Protein AF-A0AA51FXX8-F1 (afdb_monomer)

Organism: NCBI:txid2839336

Solvent-accessible surface area (backbone atoms only — not comparable to full-atom values): 8415 Å² total; per-residue (Å²): 128,82,70,61,72,74,38,48,68,55,53,51,50,52,46,53,51,50,44,60,48,41,73,71,35,44,60,84,80,40,68,56,53,65,62,50,52,58,57,53,32,76,76,38,66,72,55,24,30,53,46,29,50,45,54,33,53,44,47,43,46,47,68,66,52,32,75,87,77,45,56,71,68,58,34,49,51,48,45,54,52,50,62,69,50,39,62,62,55,50,52,51,44,52,53,46,68,77,71,56,86,51,62,73,38,48,52,32,36,50,55,24,51,53,52,49,51,53,44,46,39,55,72,69,30,41,78,37,81,92,40,22,66,64,36,48,50,54,52,48,55,64,69,63,63,76,82,77,88,125

pLDDT: mean 88.41, std 12.08, range [43.0, 97.62]

Foldseek 3Di:
DVPPVVCPVVLLVVLVVVLVVCLPCPPPNPVCPLVVLLVQLVPDLVSVLSSLVSLLVNLCCLQPVCPPPHDPVSSVVSLVSCVVSVVSLVVSLVVCCVPDPPPSSVVSSVSSCVSSLLSCLVPPQCVPVVRNVVSVVVVVVVVPDDDPDD

Structure (mmCIF, N/CA/C/O backbone):
data_AF-A0AA51FXX8-F1
#
_entry.id   AF-A0AA51FXX8-F1
#
loop_
_atom_site.group_PDB
_atom_site.id
_atom_site.type_symbol
_atom_site.label_atom_id
_atom_site.label_alt_id
_atom_site.label_comp_id
_atom_site.label_asym_id
_atom_site.label_entity_id
_atom_site.label_seq_id
_atom_site.pdbx_PDB_ins_code
_atom_site.Cartn_x
_atom_site.Cartn_y
_atom_site.Cartn_z
_atom_site.occupancy
_atom_site.B_iso_or_equiv
_atom_site.auth_seq_id
_atom_site.auth_comp_id
_atom_site.auth_asym_id
_atom_site.auth_atom_id
_atom_site.pdbx_PDB_model_num
ATOM 1 N N . PRO A 1 1 ? 8.153 -13.945 -25.954 1.00 43.72 1 PRO A N 1
ATOM 2 C CA . PRO A 1 1 ? 7.493 -14.807 -24.942 1.00 43.72 1 PRO A CA 1
ATOM 3 C C . PRO A 1 1 ? 6.019 -14.403 -24.749 1.00 43.72 1 PRO A C 1
ATOM 5 O O . PRO A 1 1 ? 5.700 -13.486 -24.002 1.00 43.72 1 PRO A O 1
ATOM 8 N N . VAL A 1 2 ? 5.129 -15.076 -25.483 1.00 45.50 2 VAL A N 1
ATOM 9 C CA . VAL A 1 2 ? 3.676 -14.806 -25.597 1.00 45.50 2 VAL A CA 1
ATOM 10 C C . VAL A 1 2 ? 2.890 -15.229 -24.330 1.00 45.50 2 VAL A C 1
ATOM 12 O O . VAL A 1 2 ? 1.679 -15.054 -24.226 1.00 45.50 2 VAL A O 1
ATOM 15 N N . THR A 1 3 ? 3.585 -15.755 -23.321 1.00 53.06 3 THR A N 1
ATOM 16 C CA . THR A 1 3 ? 3.035 -16.376 -22.105 1.00 53.06 3 THR A CA 1
ATOM 17 C C . THR A 1 3 ? 2.809 -15.425 -20.923 1.00 53.06 3 THR A C 1
ATOM 19 O O . THR A 1 3 ? 2.084 -15.788 -20.000 1.00 53.06 3 THR A O 1
ATOM 22 N N . MET A 1 4 ? 3.388 -14.216 -20.911 1.00 47.19 4 MET A N 1
ATOM 23 C CA . MET A 1 4 ? 3.214 -13.281 -19.780 1.00 47.19 4 MET A CA 1
ATOM 24 C C . MET A 1 4 ? 2.028 -12.324 -19.959 1.00 47.19 4 MET A C 1
ATOM 26 O O . MET A 1 4 ? 1.344 -12.025 -18.984 1.00 47.19 4 MET A O 1
ATOM 30 N N . GLU A 1 5 ? 1.717 -11.883 -21.182 1.00 49.66 5 GLU A N 1
ATOM 31 C CA . GLU A 1 5 ? 0.554 -11.009 -21.426 1.00 49.66 5 GLU A CA 1
ATOM 32 C C . GLU A 1 5 ? -0.779 -11.759 -21.383 1.00 49.66 5 GLU A C 1
ATOM 34 O O . GLU A 1 5 ? -1.755 -11.255 -20.828 1.00 49.66 5 GLU A O 1
ATOM 39 N N . SER A 1 6 ? -0.794 -12.998 -21.878 1.00 54.62 6 SER A N 1
ATOM 40 C CA . SER A 1 6 ? -1.956 -13.896 -21.872 1.00 54.62 6 SER A CA 1
ATOM 41 C C . SER A 1 6 ? -2.439 -14.254 -20.459 1.00 54.62 6 SER A C 1
ATOM 43 O O . SER A 1 6 ? -3.619 -14.538 -20.266 1.00 54.62 6 SER A O 1
ATOM 45 N N . ASN A 1 7 ? -1.570 -14.147 -19.449 1.00 70.81 7 ASN A N 1
ATOM 46 C CA . ASN A 1 7 ? -1.887 -14.487 -18.062 1.00 70.81 7 ASN A CA 1
ATOM 47 C C . ASN A 1 7 ? -2.125 -13.274 -17.145 1.00 70.81 7 ASN A C 1
ATOM 49 O O . ASN A 1 7 ? -2.459 -13.472 -15.977 1.00 70.81 7 ASN A O 1
ATOM 53 N N . LYS A 1 8 ? -2.032 -12.023 -17.635 1.00 80.81 8 LYS A N 1
ATOM 54 C CA . LYS A 1 8 ? -2.265 -10.811 -16.812 1.00 80.81 8 LYS A CA 1
ATOM 55 C C . LYS A 1 8 ? -3.661 -10.804 -16.174 1.00 80.81 8 LYS A C 1
ATOM 57 O O . LYS A 1 8 ? -3.807 -10.492 -14.994 1.00 80.81 8 LYS A O 1
ATOM 62 N N . VAL A 1 9 ? -4.692 -11.188 -16.933 1.00 88.69 9 VAL A N 1
ATOM 63 C CA . VAL A 1 9 ? -6.080 -11.268 -16.435 1.00 88.69 9 VAL A CA 1
ATOM 64 C C . VAL A 1 9 ? -6.223 -12.356 -15.371 1.00 88.69 9 VAL A C 1
ATOM 66 O O . VAL A 1 9 ? -6.881 -12.144 -14.352 1.00 88.69 9 VAL A O 1
ATOM 69 N N . TYR A 1 10 ? -5.594 -13.511 -15.590 1.00 91.31 10 TYR A N 1
ATOM 70 C CA . TYR A 1 10 ? -5.627 -14.628 -14.652 1.00 91.31 10 TYR A CA 1
ATOM 71 C C . TYR A 1 10 ? -4.905 -14.289 -13.343 1.00 91.31 10 TYR A C 1
ATOM 73 O O . TYR A 1 10 ? -5.486 -14.431 -12.270 1.00 91.31 10 TYR A O 1
ATOM 81 N N . LEU A 1 11 ? -3.693 -13.733 -13.428 1.00 92.69 11 LEU A N 1
ATOM 82 C CA . LEU A 1 11 ? -2.928 -13.273 -12.269 1.00 92.69 11 LEU A CA 1
ATOM 83 C C . LEU A 1 11 ? -3.693 -12.205 -11.479 1.00 92.69 11 LEU A C 1
ATOM 85 O O . LEU A 1 11 ? -3.786 -12.285 -10.258 1.00 92.69 11 LEU A O 1
ATOM 89 N N . LYS A 1 12 ? -4.338 -11.255 -12.170 1.00 92.38 12 LYS A N 1
ATOM 90 C CA . LYS A 1 12 ? -5.209 -10.269 -11.519 1.00 92.38 12 LYS A CA 1
ATOM 91 C C . LYS A 1 12 ? -6.348 -10.939 -10.745 1.00 92.38 12 LYS A C 1
ATOM 93 O O . LYS A 1 12 ? -6.631 -10.525 -9.625 1.00 92.38 12 LYS A O 1
ATOM 98 N N . LYS A 1 13 ? -6.987 -11.979 -11.298 1.00 94.69 13 LYS A N 1
ATOM 99 C CA . LYS A 1 13 ? -8.021 -12.743 -10.577 1.00 94.69 13 LYS A CA 1
ATOM 100 C C . LYS A 1 13 ? -7.457 -13.460 -9.350 1.00 94.69 13 LYS A C 1
ATOM 102 O O . LYS A 1 13 ? -8.100 -13.416 -8.307 1.00 94.69 13 LYS A O 1
ATOM 107 N N . LEU A 1 14 ? -6.271 -14.063 -9.442 1.00 96.88 14 LEU A N 1
ATOM 108 C CA . LEU A 1 14 ? -5.610 -14.683 -8.288 1.00 96.88 14 LEU A CA 1
ATOM 109 C C . LEU A 1 14 ? -5.325 -13.662 -7.182 1.00 96.88 14 LEU A C 1
ATOM 111 O O . LEU A 1 14 ? -5.647 -13.918 -6.025 1.00 96.88 14 LEU A O 1
ATOM 115 N N . ASN A 1 15 ? -4.818 -12.481 -7.540 1.00 96.75 15 ASN A N 1
ATOM 116 C CA . ASN A 1 15 ? -4.592 -11.405 -6.578 1.00 96.75 15 ASN A CA 1
ATOM 117 C C . ASN A 1 15 ? -5.905 -10.980 -5.901 1.00 96.75 15 ASN A C 1
ATOM 119 O O . ASN A 1 15 ? -5.939 -10.828 -4.686 1.00 96.75 15 ASN A O 1
ATOM 123 N N . LEU A 1 16 ? -7.009 -10.856 -6.648 1.00 94.81 16 LEU A N 1
ATOM 124 C CA . LEU A 1 16 ? -8.323 -10.545 -6.067 1.00 94.81 16 LEU A CA 1
ATOM 125 C C . LEU A 1 16 ? -8.819 -11.639 -5.110 1.00 94.81 16 LEU A C 1
ATOM 127 O O . LEU A 1 16 ? -9.384 -11.318 -4.066 1.00 94.81 16 LEU A O 1
ATOM 131 N N . ILE A 1 17 ? -8.597 -12.918 -5.431 1.00 96.62 17 ILE A N 1
ATOM 132 C CA . ILE A 1 17 ? -8.923 -14.033 -4.529 1.00 96.62 17 ILE A CA 1
ATOM 133 C C . ILE A 1 17 ? -8.095 -13.930 -3.244 1.00 96.62 17 ILE A C 1
ATOM 135 O O . ILE A 1 17 ? -8.659 -14.039 -2.156 1.00 96.62 17 ILE A O 1
ATOM 139 N N . LEU A 1 18 ? -6.793 -13.650 -3.354 1.00 97.38 18 LEU A N 1
ATOM 140 C CA . LEU A 1 18 ? -5.929 -13.419 -2.196 1.00 97.38 18 LEU A CA 1
ATOM 141 C C . LEU A 1 18 ? -6.455 -12.269 -1.325 1.00 97.38 18 LEU A C 1
ATOM 143 O O . LEU A 1 18 ? -6.536 -12.428 -0.111 1.00 97.38 18 LEU A O 1
ATOM 147 N N . ILE A 1 19 ? -6.904 -11.155 -1.914 1.00 95.69 19 ILE A N 1
ATOM 148 C CA . ILE A 1 19 ? -7.526 -10.060 -1.148 1.00 95.69 19 ILE A CA 1
ATOM 149 C C . ILE A 1 19 ? -8.767 -10.536 -0.381 1.00 95.69 19 ILE A C 1
ATOM 151 O O . ILE A 1 19 ? -8.954 -10.164 0.778 1.00 95.69 19 ILE A O 1
ATOM 155 N N . GLN A 1 20 ? -9.602 -11.396 -0.976 1.00 93.75 20 GLN A N 1
ATOM 156 C CA . GLN A 1 20 ? -10.769 -11.940 -0.273 1.00 93.75 20 GLN A CA 1
ATOM 157 C C . GLN A 1 20 ? -10.388 -12.862 0.894 1.00 93.75 20 GLN A C 1
ATOM 159 O O . GLN A 1 20 ? -11.106 -12.885 1.897 1.00 93.75 20 GLN A O 1
ATOM 164 N N . VAL A 1 21 ? -9.263 -13.578 0.797 1.00 95.62 21 VAL A N 1
ATOM 165 C CA . VAL A 1 21 ? -8.692 -14.340 1.920 1.00 95.62 21 VAL A CA 1
ATOM 166 C C . VAL A 1 21 ? -8.182 -13.386 3.000 1.00 95.62 21 VAL A C 1
ATOM 168 O O . VAL A 1 21 ? -8.583 -13.506 4.155 1.00 95.62 21 VAL A O 1
ATOM 171 N N . LEU A 1 22 ? -7.387 -12.379 2.631 1.00 95.00 22 LEU A N 1
ATOM 172 C CA . LEU A 1 22 ? -6.832 -11.398 3.570 1.00 95.00 22 LEU A CA 1
ATOM 173 C C . LEU A 1 22 ? -7.921 -10.640 4.328 1.00 95.00 22 LEU A C 1
ATOM 175 O O . LEU A 1 22 ? -7.796 -10.422 5.524 1.00 95.00 22 LEU A O 1
ATOM 179 N N . LYS A 1 23 ? -9.051 -10.325 3.691 1.00 89.62 23 LYS A N 1
ATOM 180 C CA . LYS A 1 23 ? -10.198 -9.696 4.366 1.00 89.62 23 LYS A CA 1
ATOM 181 C C . LYS A 1 23 ? -10.757 -10.529 5.527 1.00 89.62 23 LYS A C 1
ATOM 183 O O . LYS A 1 23 ? -11.447 -10.000 6.407 1.00 89.62 23 LYS A O 1
ATOM 188 N N . ARG A 1 24 ? -10.548 -11.845 5.509 1.00 90.00 24 ARG A N 1
ATOM 189 C CA . ARG A 1 24 ? -11.021 -12.775 6.540 1.00 90.00 24 ARG A CA 1
ATOM 190 C C . ARG A 1 24 ? -9.934 -13.074 7.560 1.00 90.00 24 ARG A C 1
ATOM 192 O O . ARG A 1 24 ? -10.216 -12.950 8.746 1.00 90.00 24 ARG A O 1
ATOM 199 N N . GLU A 1 25 ? -8.743 -13.410 7.077 1.00 93.62 25 GLU A N 1
ATOM 200 C CA . GLU A 1 25 ? -7.645 -13.938 7.887 1.00 93.62 25 GLU A CA 1
ATOM 201 C C . GLU A 1 25 ? -6.742 -12.841 8.460 1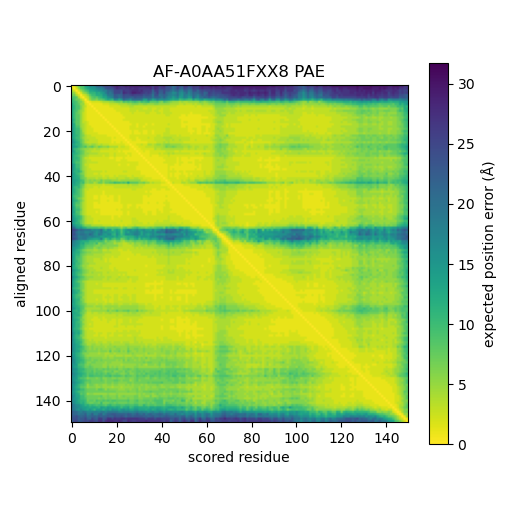.00 93.62 25 GLU A C 1
ATOM 203 O O . GLU A 1 25 ? -6.288 -12.944 9.595 1.00 93.62 25 GLU A O 1
ATOM 208 N N . TRP A 1 26 ? -6.487 -11.767 7.713 1.00 94.12 26 TRP A N 1
ATOM 209 C CA . TRP A 1 26 ? -5.626 -10.683 8.175 1.00 94.12 26 TRP A CA 1
ATOM 210 C C . TRP A 1 26 ? -6.443 -9.650 8.974 1.00 94.12 26 TRP A C 1
ATOM 212 O O . TRP A 1 26 ? -7.556 -9.299 8.566 1.00 94.12 26 TRP A O 1
ATOM 222 N N . PRO A 1 27 ? -5.929 -9.138 10.108 1.00 91.50 27 PRO A N 1
ATOM 223 C CA . PRO A 1 27 ? -4.598 -9.393 10.669 1.00 91.50 27 PRO A CA 1
ATOM 224 C C . PRO A 1 27 ? -4.503 -10.562 11.655 1.00 91.50 27 PRO A C 1
ATOM 226 O O . PRO A 1 27 ? -3.397 -10.984 11.948 1.00 91.50 27 PRO A O 1
ATOM 229 N N . HIS A 1 28 ? -5.612 -11.105 12.161 1.00 89.75 28 HIS A N 1
ATOM 230 C CA . HIS A 1 28 ? -5.572 -12.005 13.323 1.00 89.75 28 HIS A CA 1
ATOM 231 C C . HIS A 1 28 ? -4.943 -13.385 13.049 1.00 89.75 28 HIS A C 1
ATOM 233 O O . HIS A 1 28 ? -4.154 -13.868 13.851 1.00 89.75 28 HIS A O 1
ATOM 239 N N . ASN A 1 29 ? -5.296 -14.037 11.943 1.00 94.19 29 ASN A N 1
ATOM 240 C CA . ASN A 1 29 ? -4.825 -15.388 11.618 1.00 94.19 29 ASN A CA 1
ATOM 241 C C . ASN A 1 29 ? -3.587 -15.379 10.711 1.00 94.19 29 ASN A C 1
ATOM 243 O O . ASN A 1 29 ? -2.989 -16.425 10.469 1.00 94.19 29 ASN A O 1
ATOM 247 N N . TRP A 1 30 ? -3.211 -14.211 10.185 1.00 95.75 30 TRP A N 1
ATOM 248 C CA . TRP A 1 30 ? -2.061 -14.050 9.297 1.00 95.75 30 TRP A CA 1
ATOM 249 C C . TRP A 1 30 ? -1.281 -12.774 9.626 1.00 95.75 30 TRP A C 1
ATOM 251 O O . TRP A 1 30 ? -1.082 -11.909 8.778 1.00 95.75 30 TRP A O 1
ATOM 261 N N . GLU A 1 31 ? -0.840 -12.652 10.874 1.00 95.44 31 GLU A N 1
ATOM 262 C CA . GLU A 1 31 ? -0.196 -11.447 11.418 1.00 95.44 31 GLU A CA 1
ATOM 263 C C . GLU A 1 31 ? 1.029 -10.991 10.604 1.00 95.44 31 GLU A C 1
ATOM 265 O O . GLU A 1 31 ? 1.227 -9.799 10.381 1.00 95.44 31 GLU A O 1
ATOM 270 N N . THR A 1 32 ? 1.813 -11.937 10.081 1.00 96.12 32 THR A N 1
ATOM 271 C CA . THR A 1 32 ? 3.071 -11.672 9.363 1.00 96.12 32 THR A CA 1
ATOM 272 C C . THR A 1 32 ? 2.894 -11.300 7.893 1.00 96.12 32 THR A C 1
ATOM 274 O O . THR A 1 32 ? 3.884 -11.051 7.212 1.00 96.12 32 THR A O 1
ATOM 277 N N . PHE A 1 33 ? 1.666 -11.229 7.365 1.00 97.50 33 PHE A N 1
ATOM 278 C CA . PHE A 1 33 ? 1.450 -11.038 5.925 1.00 97.50 33 PHE A CA 1
ATOM 279 C C . PHE A 1 33 ? 2.228 -9.841 5.347 1.00 97.50 33 PHE A C 1
ATOM 281 O O . PHE A 1 33 ? 2.871 -9.976 4.305 1.00 97.50 33 PHE A O 1
ATOM 288 N N . ILE A 1 34 ? 2.202 -8.681 6.021 1.00 97.12 34 ILE A N 1
ATOM 289 C CA . ILE A 1 34 ? 2.898 -7.483 5.529 1.00 97.12 34 ILE A CA 1
ATOM 290 C C . ILE A 1 34 ? 4.420 -7.650 5.591 1.00 97.12 34 ILE A C 1
ATOM 292 O O . ILE A 1 34 ? 5.105 -7.317 4.624 1.00 97.12 34 ILE A O 1
ATOM 296 N N . SER A 1 35 ? 4.968 -8.196 6.677 1.00 96.81 35 SER A N 1
ATOM 297 C CA . SER A 1 35 ? 6.410 -8.447 6.760 1.00 96.81 35 SER A CA 1
ATOM 298 C C . SER A 1 35 ? 6.866 -9.465 5.712 1.00 96.81 35 SER A C 1
ATOM 300 O O . SER A 1 35 ? 7.895 -9.264 5.067 1.00 96.81 35 SER A O 1
ATOM 302 N N . ASP A 1 36 ? 6.071 -10.511 5.482 1.00 97.44 36 ASP A N 1
ATOM 303 C CA . ASP A 1 36 ? 6.378 -11.587 4.540 1.00 97.44 36 ASP A CA 1
ATOM 304 C C . ASP A 1 36 ? 6.357 -11.075 3.099 1.00 97.44 36 ASP A C 1
ATOM 306 O O . ASP A 1 36 ? 7.300 -11.312 2.340 1.00 97.44 36 ASP A O 1
ATOM 310 N N . ILE A 1 37 ? 5.321 -10.318 2.713 1.00 97.31 37 ILE A N 1
ATOM 311 C CA . ILE A 1 37 ? 5.220 -9.768 1.356 1.00 97.31 37 ILE A CA 1
ATOM 312 C C . ILE A 1 37 ? 6.301 -8.710 1.098 1.00 97.31 37 ILE A C 1
ATOM 314 O O . ILE A 1 37 ? 6.871 -8.669 0.004 1.00 97.31 37 ILE A O 1
ATOM 318 N N . VAL A 1 38 ? 6.652 -7.890 2.096 1.00 97.06 38 VAL A N 1
ATOM 319 C CA . VAL A 1 38 ? 7.753 -6.919 1.992 1.00 97.06 38 VAL A CA 1
ATOM 320 C C . VAL A 1 38 ? 9.099 -7.631 1.859 1.00 97.06 38 VAL A C 1
ATOM 322 O O . VAL A 1 38 ? 9.902 -7.262 1.001 1.00 97.06 38 VAL A O 1
ATOM 325 N N . GLY A 1 39 ? 9.340 -8.677 2.652 1.00 96.31 39 GLY A N 1
ATOM 326 C CA . GLY A 1 39 ? 10.544 -9.503 2.562 1.00 96.31 39 GLY A CA 1
ATOM 327 C C . GLY A 1 39 ? 10.670 -10.191 1.202 1.00 96.31 39 GLY A C 1
ATOM 328 O O . GLY A 1 39 ? 11.697 -10.068 0.534 1.00 96.31 39 GLY A O 1
ATOM 329 N N . ALA A 1 40 ? 9.596 -10.834 0.741 1.00 96.44 40 ALA A N 1
ATOM 330 C CA . ALA A 1 40 ? 9.548 -11.516 -0.549 1.00 96.44 40 ALA A CA 1
ATOM 331 C C . ALA A 1 40 ? 9.796 -10.558 -1.727 1.00 96.44 40 ALA A C 1
ATOM 333 O O . ALA A 1 40 ? 10.466 -10.924 -2.693 1.00 96.44 40 ALA A O 1
ATOM 334 N N . SER A 1 41 ? 9.328 -9.311 -1.632 1.00 96.25 41 SER A N 1
ATOM 335 C CA . SER A 1 41 ? 9.501 -8.291 -2.677 1.00 96.25 41 SER A CA 1
ATOM 336 C C . SER A 1 41 ? 10.966 -7.942 -2.963 1.00 96.25 41 SER A C 1
ATOM 338 O O . SER A 1 41 ? 11.283 -7.487 -4.056 1.00 96.25 41 SER A O 1
ATOM 340 N N . LYS A 1 42 ? 11.888 -8.201 -2.030 1.00 91.81 42 LYS A N 1
ATOM 341 C CA . LYS A 1 42 ? 13.324 -7.939 -2.226 1.00 91.81 42 LYS A CA 1
ATOM 342 C C . LYS A 1 42 ? 14.050 -9.028 -3.023 1.00 91.81 42 LYS A C 1
ATOM 344 O O . LYS A 1 42 ? 15.225 -8.869 -3.329 1.00 91.81 42 LYS A O 1
ATOM 349 N N . THR A 1 43 ? 13.381 -10.136 -3.346 1.00 93.31 43 THR A N 1
ATOM 350 C CA . THR A 1 43 ? 14.020 -11.300 -3.987 1.00 93.31 43 THR A CA 1
ATOM 351 C C . THR A 1 43 ? 14.049 -11.225 -5.514 1.00 93.31 43 THR A C 1
ATOM 353 O O . THR A 1 43 ? 14.989 -11.713 -6.134 1.00 93.31 43 THR A O 1
ATOM 356 N N . ASN A 1 44 ? 13.020 -10.644 -6.137 1.00 90.88 44 ASN A N 1
ATOM 357 C CA . ASN A 1 44 ? 12.871 -10.568 -7.589 1.00 90.88 44 ASN A CA 1
ATOM 358 C C . ASN A 1 44 ? 11.934 -9.408 -7.956 1.00 90.88 44 ASN A C 1
ATOM 360 O O . ASN A 1 44 ? 10.844 -9.294 -7.398 1.00 90.88 44 ASN A O 1
ATOM 364 N N . GLU A 1 45 ? 12.317 -8.588 -8.935 1.00 92.12 45 GLU A N 1
ATOM 365 C CA . GLU A 1 45 ? 11.521 -7.445 -9.397 1.00 92.12 45 GLU A CA 1
ATOM 366 C C . GLU A 1 45 ? 10.132 -7.825 -9.927 1.00 92.12 45 GLU A C 1
ATOM 368 O O . GLU A 1 45 ? 9.167 -7.112 -9.672 1.00 92.12 45 GLU A O 1
ATOM 373 N N . SER A 1 46 ? 9.993 -8.958 -10.622 1.00 92.44 46 SER A N 1
ATOM 374 C CA . SER A 1 46 ? 8.686 -9.427 -11.112 1.00 92.44 46 SER A CA 1
ATOM 375 C C . SER A 1 46 ? 7.739 -9.801 -9.967 1.00 92.44 46 SER A C 1
ATOM 377 O O . SER A 1 46 ? 6.541 -9.510 -10.020 1.00 92.44 46 SER A O 1
ATOM 379 N N . LEU A 1 47 ? 8.285 -10.390 -8.898 1.00 94.44 47 LEU A N 1
ATOM 380 C CA . LEU A 1 47 ? 7.542 -10.689 -7.678 1.00 94.44 47 LEU A CA 1
ATOM 381 C C . LEU A 1 47 ? 7.199 -9.398 -6.932 1.00 94.44 47 LEU A C 1
ATOM 383 O O . LEU A 1 47 ? 6.050 -9.217 -6.540 1.00 94.44 47 LEU A O 1
ATOM 387 N N . CYS A 1 48 ? 8.161 -8.478 -6.810 1.00 97.12 48 CYS A N 1
ATOM 388 C CA . CYS A 1 48 ? 7.953 -7.146 -6.249 1.00 97.12 48 CYS A CA 1
ATOM 389 C C . CYS A 1 48 ? 6.820 -6.410 -6.970 1.00 97.12 48 CYS A C 1
ATOM 391 O O . CYS A 1 48 ? 5.914 -5.887 -6.330 1.00 97.12 48 CYS A O 1
ATOM 393 N 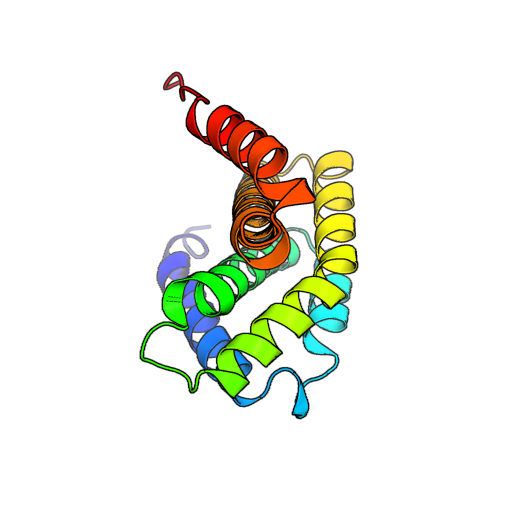N . GLN A 1 49 ? 6.802 -6.448 -8.304 1.00 95.88 49 GLN A N 1
ATOM 394 C CA . GLN A 1 49 ? 5.777 -5.793 -9.109 1.00 95.88 49 GLN A CA 1
ATOM 395 C C . GLN A 1 49 ? 4.390 -6.369 -8.810 1.00 95.88 49 GLN A C 1
ATOM 397 O O . GLN A 1 49 ? 3.441 -5.614 -8.597 1.00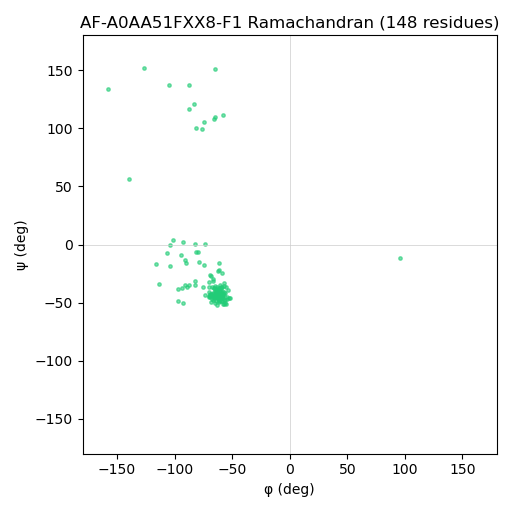 95.88 49 GLN A O 1
ATOM 402 N N . ASN A 1 50 ? 4.257 -7.697 -8.746 1.00 96.38 50 ASN A N 1
ATOM 403 C CA . ASN A 1 50 ? 2.987 -8.317 -8.374 1.00 96.38 50 ASN A CA 1
ATOM 404 C C . ASN A 1 50 ? 2.586 -7.980 -6.928 1.00 96.38 50 ASN A C 1
ATOM 406 O O . ASN A 1 50 ? 1.419 -7.705 -6.656 1.00 96.38 50 ASN A O 1
ATOM 410 N N . ASN A 1 51 ? 3.552 -7.947 -6.013 1.00 97.62 51 ASN A N 1
ATOM 411 C CA . ASN A 1 51 ? 3.328 -7.603 -4.615 1.00 97.62 51 ASN A CA 1
ATOM 412 C C . ASN A 1 51 ? 2.880 -6.147 -4.439 1.00 97.62 51 ASN A C 1
ATOM 414 O O . ASN A 1 51 ? 1.970 -5.897 -3.654 1.00 97.62 51 ASN A O 1
ATOM 418 N N . MET A 1 52 ? 3.413 -5.203 -5.221 1.00 97.31 52 MET A N 1
ATOM 419 C CA . MET A 1 52 ? 2.913 -3.824 -5.276 1.00 97.31 52 MET A CA 1
ATOM 420 C C . MET A 1 52 ? 1.441 -3.792 -5.698 1.00 97.31 52 MET A C 1
ATOM 422 O O . MET A 1 52 ? 0.612 -3.157 -5.045 1.00 97.31 52 MET A O 1
ATOM 426 N N . VAL A 1 53 ? 1.067 -4.565 -6.724 1.00 96.25 53 VAL A N 1
ATOM 427 C CA . VAL A 1 53 ? -0.340 -4.691 -7.142 1.00 96.25 53 VAL A CA 1
ATOM 428 C C . VAL A 1 53 ? -1.213 -5.270 -6.022 1.00 96.25 53 VAL A C 1
ATOM 430 O O . VAL A 1 53 ? -2.304 -4.754 -5.786 1.00 96.25 53 VAL A O 1
ATOM 433 N N . ILE A 1 54 ? -0.754 -6.301 -5.305 1.00 97.44 54 ILE A N 1
ATOM 434 C CA . ILE A 1 54 ? -1.482 -6.880 -4.162 1.00 97.44 54 ILE A CA 1
ATOM 435 C C . ILE A 1 54 ? -1.663 -5.841 -3.048 1.00 97.44 54 ILE A C 1
ATOM 437 O O . ILE A 1 54 ? -2.779 -5.658 -2.565 1.00 97.44 54 ILE A O 1
ATOM 441 N N . LEU A 1 55 ? -0.602 -5.121 -2.670 1.00 96.94 55 LEU A N 1
ATOM 442 C CA . LEU A 1 55 ? -0.649 -4.087 -1.633 1.00 96.94 55 LEU A CA 1
ATOM 443 C C . LEU A 1 55 ? -1.618 -2.961 -2.010 1.00 96.94 55 LEU A C 1
ATOM 445 O O . LEU A 1 55 ? -2.427 -2.539 -1.182 1.00 96.94 55 LEU A O 1
ATOM 449 N N . LYS A 1 56 ? -1.599 -2.516 -3.272 1.00 94.81 56 LYS A N 1
ATOM 450 C CA . LYS A 1 56 ? -2.570 -1.549 -3.796 1.00 94.81 56 LYS A CA 1
ATOM 451 C C . LYS A 1 56 ? -4.007 -2.060 -3.657 1.00 94.81 56 LYS A C 1
ATOM 453 O O . LYS A 1 56 ? -4.849 -1.339 -3.126 1.00 94.81 56 LYS A O 1
ATOM 458 N N . LEU A 1 57 ? -4.290 -3.281 -4.117 1.00 94.81 57 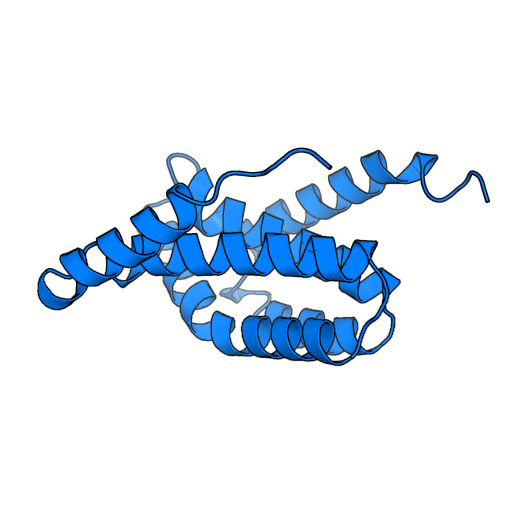LEU A N 1
ATOM 459 C CA . LEU A 1 57 ? -5.636 -3.864 -4.055 1.00 94.81 57 LEU A CA 1
ATOM 460 C C . LEU A 1 57 ? -6.116 -4.030 -2.607 1.00 94.81 57 LEU A C 1
ATOM 462 O O . LEU A 1 57 ? -7.277 -3.763 -2.307 1.00 94.81 57 LEU A O 1
ATOM 466 N N . LEU A 1 58 ? -5.222 -4.417 -1.695 1.00 94.62 58 LEU A N 1
ATOM 467 C CA . LEU A 1 58 ? -5.536 -4.518 -0.273 1.00 94.62 58 LEU A CA 1
ATOM 468 C C . LEU A 1 58 ? -5.882 -3.144 0.323 1.00 94.62 58 LEU A C 1
ATOM 470 O O . LEU A 1 58 ? -6.853 -3.021 1.067 1.00 94.62 58 LEU A O 1
ATOM 474 N N . SER A 1 59 ? -5.125 -2.102 -0.033 1.00 91.94 59 SER A N 1
ATOM 475 C CA . SER A 1 59 ? -5.417 -0.718 0.361 1.00 91.94 59 SER A CA 1
ATOM 476 C C . SER A 1 59 ? -6.794 -0.270 -0.138 1.00 91.94 59 SER A C 1
ATOM 478 O O . SER A 1 59 ? -7.583 0.295 0.619 1.00 91.94 59 SER A O 1
ATOM 480 N N . GLU A 1 60 ? -7.131 -0.569 -1.394 1.00 89.94 60 GLU A N 1
ATOM 481 C CA . GLU A 1 60 ? -8.452 -0.281 -1.962 1.00 89.94 60 GLU A CA 1
ATOM 482 C C . GLU A 1 60 ? -9.573 -1.019 -1.215 1.00 89.94 60 GLU A C 1
ATOM 484 O O . GLU A 1 60 ? -10.566 -0.393 -0.841 1.00 89.94 60 GLU A O 1
ATOM 489 N N . GLU A 1 61 ? -9.404 -2.309 -0.921 1.00 89.56 61 GLU A N 1
ATOM 490 C CA . GLU A 1 61 ? -10.391 -3.100 -0.174 1.00 89.56 61 GLU A CA 1
ATOM 491 C C . GLU A 1 61 ? -10.620 -2.539 1.240 1.00 89.56 61 GLU A C 1
ATOM 493 O O . GLU A 1 61 ? -11.762 -2.337 1.661 1.00 89.56 61 GLU A O 1
ATOM 498 N N . VAL A 1 62 ? -9.542 -2.227 1.967 1.00 89.31 62 VAL A N 1
ATOM 499 C CA . VAL A 1 62 ? -9.608 -1.744 3.356 1.00 89.31 62 VAL A CA 1
ATOM 500 C C . VAL A 1 62 ? -10.175 -0.326 3.440 1.00 89.31 62 VAL A C 1
ATOM 502 O O . VAL A 1 62 ? -10.990 -0.025 4.319 1.00 89.31 62 VAL A O 1
ATOM 505 N N . PHE A 1 63 ? -9.781 0.563 2.528 1.00 82.62 63 PHE A N 1
ATOM 506 C CA . PHE A 1 63 ? -10.121 1.980 2.621 1.00 82.62 63 PHE A CA 1
ATOM 507 C C . PHE A 1 63 ? -11.346 2.386 1.790 1.00 82.62 63 PHE A C 1
ATOM 509 O O . PHE A 1 63 ? -12.143 3.182 2.282 1.00 82.62 63 PHE A O 1
ATOM 516 N N . VAL A 1 64 ? -11.547 1.836 0.586 1.00 72.06 64 VAL A N 1
ATOM 517 C CA . VAL A 1 64 ? -12.664 2.203 -0.314 1.00 72.06 64 VAL A CA 1
ATOM 518 C C . VAL A 1 64 ? -13.872 1.297 -0.122 1.00 72.06 64 VAL A C 1
ATOM 520 O O . VAL A 1 64 ? -14.978 1.796 0.051 1.00 72.06 64 VAL A O 1
ATOM 523 N N . PHE A 1 65 ? -13.672 -0.023 -0.136 1.00 65.81 65 PHE A N 1
ATOM 524 C CA . PHE A 1 65 ? -14.772 -0.997 -0.219 1.00 65.81 65 PHE A CA 1
ATOM 525 C C . PHE A 1 65 ? -15.285 -1.494 1.141 1.00 65.81 65 PHE A C 1
ATOM 527 O O . PHE A 1 65 ? -16.221 -2.291 1.211 1.00 65.81 65 PHE A O 1
ATOM 534 N N . SER A 1 66 ? -14.728 -0.981 2.242 1.00 61.06 66 SER A N 1
ATOM 535 C CA . SER A 1 66 ? -15.218 -1.268 3.598 1.00 61.06 66 SER A CA 1
ATOM 536 C C . SER A 1 66 ? -16.665 -0.809 3.855 1.00 61.06 66 SER A C 1
ATOM 538 O O . SER A 1 66 ? -17.291 -1.275 4.809 1.00 61.06 66 SER A O 1
ATOM 540 N N . THR A 1 67 ? -17.233 0.061 3.015 1.00 59.34 67 THR A N 1
ATOM 541 C CA . THR A 1 67 ? -18.629 0.509 3.097 1.00 59.34 67 THR A CA 1
ATOM 542 C C . THR A 1 67 ? -19.597 -0.577 2.608 1.00 59.34 67 THR A C 1
ATOM 544 O O . THR A 1 67 ? -19.739 -0.830 1.417 1.00 59.34 67 THR A O 1
ATOM 547 N N . GLY A 1 68 ? -20.294 -1.225 3.547 1.00 64.19 68 GLY A N 1
ATOM 548 C CA . GLY A 1 68 ? -21.406 -2.149 3.268 1.00 64.19 68 GLY A CA 1
ATOM 549 C C . GLY A 1 68 ? -21.049 -3.640 3.205 1.00 64.19 68 GLY A C 1
ATOM 550 O O . GLY A 1 68 ? -21.953 -4.467 3.241 1.00 64.19 68 GLY A O 1
ATOM 551 N N . GLN A 1 69 ? -19.763 -4.007 3.168 1.00 68.12 69 GLN A N 1
ATOM 552 C CA . GLN A 1 69 ? -19.324 -5.416 3.173 1.00 68.12 69 GLN A CA 1
ATOM 553 C C . GLN A 1 69 ? -18.765 -5.899 4.520 1.00 68.12 69 GLN A C 1
ATOM 555 O O . GLN A 1 69 ? -18.648 -7.102 4.750 1.00 68.12 69 GLN A O 1
ATOM 560 N N . LEU A 1 70 ? -18.383 -4.971 5.399 1.00 76.38 70 LEU A N 1
ATOM 561 C CA . LEU A 1 70 ? -17.782 -5.249 6.701 1.00 76.38 70 LEU A CA 1
ATOM 562 C C . LEU A 1 70 ? -18.556 -4.531 7.804 1.00 76.38 70 LEU A C 1
ATOM 564 O O . LEU A 1 70 ? -19.129 -3.463 7.588 1.00 76.38 70 LEU A O 1
ATOM 568 N N . THR A 1 71 ? -18.528 -5.093 9.013 1.00 84.50 71 THR A N 1
ATOM 569 C CA . THR A 1 71 ? -19.008 -4.377 10.198 1.00 84.50 71 THR A CA 1
ATOM 570 C C . THR A 1 71 ? -18.116 -3.163 10.458 1.00 84.50 71 THR A C 1
ATOM 572 O O . THR A 1 71 ? -16.917 -3.182 10.162 1.00 84.50 71 THR A O 1
ATOM 575 N N . GLN A 1 72 ? -18.679 -2.109 11.051 1.00 83.81 72 GLN A N 1
ATOM 576 C CA . GLN A 1 72 ? -17.938 -0.878 11.337 1.00 83.81 72 GLN A CA 1
ATOM 577 C C . GLN A 1 72 ? -16.684 -1.140 12.186 1.00 83.81 72 GLN A C 1
ATOM 579 O O . GLN A 1 72 ? -15.614 -0.609 11.889 1.00 83.81 72 GLN A O 1
ATOM 584 N N . THR A 1 73 ? -16.793 -2.004 13.200 1.00 87.19 73 THR A N 1
ATOM 585 C CA . THR A 1 73 ? -15.675 -2.387 14.072 1.00 87.19 73 THR A CA 1
ATOM 586 C C . THR A 1 73 ? -14.562 -3.080 13.292 1.00 87.19 73 THR A C 1
ATOM 588 O O . THR A 1 73 ? -13.398 -2.711 13.434 1.00 87.19 73 THR A O 1
ATOM 591 N N . LYS A 1 74 ? -14.905 -4.037 12.417 1.00 86.44 74 LYS A N 1
ATOM 592 C CA . LYS A 1 74 ? -13.916 -4.751 11.601 1.00 86.44 74 LYS A CA 1
ATOM 593 C C . LYS A 1 74 ? -13.244 -3.823 10.589 1.00 86.44 74 LYS A C 1
ATOM 595 O O . LYS A 1 74 ? -12.028 -3.869 10.434 1.00 86.44 74 LYS A O 1
ATOM 600 N N . ALA A 1 75 ? -14.016 -2.949 9.943 1.00 87.06 75 ALA A N 1
ATOM 601 C CA . ALA A 1 75 ? -13.484 -1.949 9.023 1.00 87.06 75 ALA A CA 1
ATOM 602 C C . ALA A 1 75 ? -12.507 -0.992 9.720 1.00 87.06 75 ALA A C 1
ATOM 604 O O . ALA A 1 75 ? -11.441 -0.709 9.181 1.00 87.06 75 ALA A O 1
ATOM 605 N N . LYS A 1 76 ? -12.849 -0.513 10.923 1.00 87.12 76 LYS A N 1
ATOM 606 C CA . LYS A 1 76 ? -11.959 0.341 11.714 1.00 87.12 76 LYS A CA 1
ATOM 607 C C . LYS A 1 76 ? -10.663 -0.387 12.069 1.00 87.12 76 LYS A C 1
ATOM 609 O O . LYS A 1 76 ? -9.594 0.146 11.805 1.00 87.12 76 LYS A O 1
ATOM 614 N N . HIS A 1 77 ? -10.763 -1.611 12.585 1.00 89.56 77 HIS A N 1
ATOM 615 C CA . HIS A 1 77 ? -9.593 -2.400 12.962 1.00 89.56 77 HIS A CA 1
ATOM 616 C C . HIS A 1 77 ? -8.631 -2.606 11.783 1.00 89.56 77 HIS A C 1
ATOM 618 O O . HIS A 1 77 ? -7.450 -2.310 11.907 1.00 89.56 77 HIS A O 1
ATOM 624 N N . LEU A 1 78 ? -9.145 -2.995 10.610 1.00 91.06 78 LEU A N 1
ATOM 625 C CA . LEU A 1 78 ? -8.329 -3.155 9.401 1.00 91.06 78 LEU A CA 1
ATOM 626 C C . LEU A 1 78 ? -7.639 -1.853 8.971 1.00 91.06 78 LEU A C 1
ATOM 628 O O . LEU A 1 78 ? -6.483 -1.887 8.555 1.00 91.06 78 LEU A O 1
ATOM 632 N N . LYS A 1 79 ? -8.325 -0.707 9.066 1.00 90.31 79 LYS A N 1
ATOM 633 C CA . LYS A 1 79 ? -7.742 0.606 8.736 1.00 90.31 79 LYS A CA 1
ATOM 634 C C . LYS A 1 79 ? -6.623 0.981 9.699 1.00 90.31 79 LYS A C 1
ATOM 636 O O . LYS A 1 79 ? -5.570 1.426 9.245 1.00 90.31 79 LYS A O 1
ATOM 641 N N . ASP A 1 80 ? -6.843 0.781 10.996 1.00 89.69 80 ASP A N 1
ATOM 642 C CA . ASP A 1 80 ? -5.859 1.077 12.037 1.00 89.69 80 ASP A CA 1
ATOM 643 C C . ASP A 1 80 ? -4.611 0.196 11.864 1.00 89.69 80 ASP A C 1
ATOM 645 O O . ASP A 1 80 ? -3.498 0.725 11.825 1.00 89.69 80 ASP A O 1
ATOM 649 N N . THR A 1 81 ? -4.787 -1.113 11.641 1.00 92.31 81 THR A N 1
ATOM 650 C CA . THR A 1 81 ? -3.671 -2.036 11.376 1.00 92.31 81 THR A CA 1
ATOM 651 C C . THR A 1 81 ? -2.950 -1.706 10.071 1.00 92.31 81 THR A C 1
ATOM 653 O O . THR A 1 81 ? -1.726 -1.685 10.020 1.00 92.31 81 THR A O 1
ATOM 656 N N . MET A 1 82 ? -3.670 -1.360 9.002 1.00 91.12 82 MET A N 1
ATOM 657 C CA . MET A 1 82 ? -3.015 -0.950 7.755 1.00 91.12 82 MET A CA 1
ATOM 658 C C . MET A 1 82 ? -2.152 0.304 7.955 1.00 91.12 82 MET A C 1
ATOM 660 O O . MET A 1 82 ? -1.073 0.422 7.380 1.00 91.12 82 MET A O 1
ATOM 664 N N . CYS A 1 83 ? -2.606 1.243 8.790 1.00 89.00 83 CYS A N 1
ATOM 665 C CA . CYS A 1 83 ? -1.846 2.449 9.104 1.00 89.00 83 CYS A CA 1
ATOM 666 C C . CYS A 1 83 ? -0.611 2.168 9.971 1.00 89.00 83 CYS A C 1
ATOM 668 O O . CYS A 1 83 ? 0.375 2.892 9.829 1.00 89.00 83 CYS A O 1
ATOM 670 N N . SER A 1 84 ? -0.643 1.170 10.864 1.00 90.56 84 SER A N 1
ATOM 671 C CA . SER A 1 84 ? 0.546 0.771 11.633 1.00 90.56 84 SER A CA 1
ATOM 672 C C . SER A 1 84 ? 1.585 0.083 10.749 1.00 90.56 84 SER A C 1
ATOM 674 O O . SER A 1 84 ? 2.777 0.340 10.891 1.00 90.56 84 SER A O 1
ATOM 676 N N . GLU A 1 85 ? 1.131 -0.713 9.782 1.00 92.50 85 GLU A N 1
ATOM 677 C CA . GLU A 1 85 ? 1.996 -1.437 8.846 1.00 92.50 85 GLU A CA 1
ATOM 678 C C . GLU A 1 85 ? 2.547 -0.570 7.702 1.00 92.50 85 GLU A C 1
ATOM 680 O O . GLU A 1 85 ? 3.514 -0.940 7.028 1.00 92.50 85 GLU A O 1
ATOM 685 N N . PHE A 1 86 ? 1.975 0.619 7.490 1.00 90.44 86 PHE A N 1
ATOM 686 C CA . PHE A 1 86 ? 2.324 1.488 6.367 1.00 90.44 86 PHE A CA 1
ATOM 687 C C . PHE A 1 86 ? 3.814 1.852 6.307 1.00 90.44 86 PHE A C 1
ATOM 689 O O . PHE A 1 86 ? 4.361 1.970 5.214 1.00 90.44 86 PHE A O 1
ATOM 696 N N . SER A 1 87 ? 4.493 1.982 7.450 1.00 92.62 87 SER A N 1
ATOM 697 C CA . SER A 1 87 ? 5.926 2.315 7.489 1.00 92.62 87 SER A CA 1
ATOM 698 C C . SER A 1 87 ? 6.787 1.308 6.709 1.00 92.62 87 SER A C 1
ATOM 700 O O . SER A 1 87 ? 7.677 1.691 5.944 1.00 92.62 87 SER A O 1
ATOM 702 N N . GLN A 1 88 ? 6.479 0.011 6.831 1.00 95.12 88 GLN A N 1
ATOM 703 C CA . GLN A 1 88 ? 7.216 -1.051 6.139 1.00 95.12 88 GLN A CA 1
ATOM 704 C C . GLN A 1 88 ? 6.977 -0.999 4.627 1.00 95.12 88 GLN A C 1
ATOM 706 O O . GLN A 1 88 ? 7.914 -1.098 3.833 1.00 95.12 88 GLN A O 1
ATOM 711 N N . ILE A 1 89 ? 5.721 -0.773 4.234 1.00 95.38 89 ILE A N 1
ATOM 712 C CA . ILE A 1 89 ? 5.312 -0.633 2.832 1.00 95.38 89 ILE A CA 1
ATOM 713 C C . ILE A 1 89 ? 5.974 0.599 2.209 1.00 95.38 89 ILE A C 1
ATOM 715 O O . ILE A 1 89 ? 6.522 0.521 1.114 1.00 95.38 89 ILE A O 1
ATOM 719 N N . PHE A 1 90 ? 5.977 1.729 2.916 1.00 94.69 90 PHE A N 1
ATOM 720 C CA . PHE A 1 90 ? 6.604 2.961 2.448 1.00 94.69 90 PHE A CA 1
ATOM 721 C C . PHE A 1 90 ? 8.112 2.788 2.250 1.00 94.69 90 PHE A C 1
ATOM 723 O O . PHE A 1 90 ? 8.646 3.196 1.221 1.00 94.69 90 PHE A O 1
ATOM 730 N N . THR A 1 91 ? 8.783 2.119 3.189 1.00 95.94 91 THR A N 1
ATOM 731 C CA . THR A 1 91 ? 10.213 1.800 3.078 1.00 95.94 91 THR A CA 1
ATOM 732 C C . THR A 1 91 ? 10.499 0.929 1.851 1.00 95.94 91 THR A C 1
ATOM 734 O O . THR A 1 91 ? 11.471 1.172 1.139 1.00 95.94 91 THR A O 1
ATOM 737 N N . LEU A 1 92 ? 9.636 -0.051 1.551 1.00 96.56 92 LEU A N 1
ATOM 738 C CA . LEU A 1 92 ? 9.739 -0.841 0.321 1.00 96.56 92 LEU A CA 1
ATOM 739 C C . LEU A 1 92 ? 9.555 0.030 -0.931 1.00 96.56 92 LEU A C 1
ATOM 741 O O . LEU A 1 92 ? 10.326 -0.109 -1.878 1.00 96.56 92 LEU A O 1
ATOM 745 N N . CYS A 1 93 ? 8.569 0.930 -0.941 1.00 97.00 93 CYS A N 1
ATOM 746 C CA . CYS A 1 93 ? 8.358 1.844 -2.062 1.00 97.00 93 CYS A CA 1
ATOM 747 C C . CYS A 1 93 ? 9.585 2.733 -2.303 1.00 97.00 93 CYS A C 1
ATOM 749 O O . CYS A 1 93 ? 10.023 2.843 -3.442 1.00 97.00 93 CYS A O 1
ATOM 751 N N . GLN A 1 94 ? 10.163 3.326 -1.252 1.00 95.94 94 GLN A N 1
ATOM 752 C CA . GLN A 1 94 ? 11.389 4.127 -1.362 1.00 95.94 94 GLN A CA 1
ATOM 753 C C . GLN A 1 94 ? 12.543 3.298 -1.931 1.00 95.94 94 GLN A C 1
ATOM 755 O O . GLN A 1 94 ? 13.149 3.696 -2.920 1.00 95.94 94 GLN A O 1
ATOM 760 N N . PHE A 1 95 ? 12.763 2.094 -1.393 1.00 95.81 95 PHE A N 1
ATOM 761 C CA . PHE A 1 95 ? 13.788 1.184 -1.896 1.00 95.81 95 PHE A CA 1
ATOM 762 C C . PHE A 1 95 ? 13.637 0.912 -3.400 1.00 95.81 95 PHE A C 1
ATOM 764 O O . PHE A 1 95 ? 14.614 0.991 -4.140 1.00 95.81 95 PHE A O 1
ATOM 771 N N . VAL A 1 96 ? 12.424 0.622 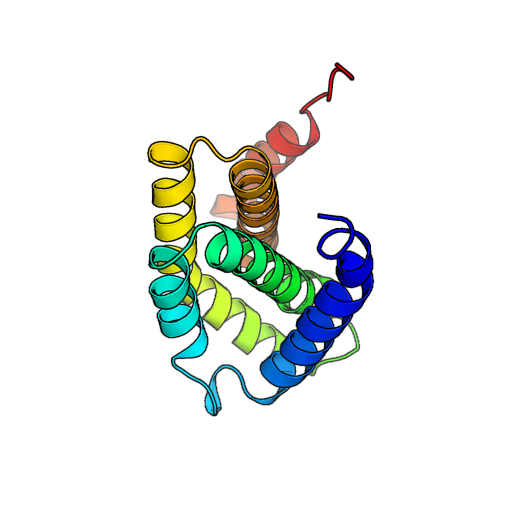-3.877 1.00 97.19 96 VAL A N 1
ATOM 772 C CA . VAL A 1 96 ? 12.185 0.367 -5.305 1.00 97.19 96 VAL A CA 1
ATOM 773 C C . VAL A 1 96 ? 12.430 1.616 -6.153 1.00 97.19 96 VAL A C 1
ATOM 775 O O . VAL A 1 96 ? 13.074 1.510 -7.194 1.00 97.19 96 VAL A O 1
ATOM 778 N N . LEU A 1 97 ? 11.955 2.785 -5.712 1.00 95.56 97 LEU A N 1
ATOM 779 C CA . LEU A 1 97 ? 12.113 4.049 -6.442 1.00 95.56 97 LEU A CA 1
ATOM 780 C C . LEU A 1 97 ? 13.575 4.511 -6.530 1.00 95.56 97 LEU A C 1
ATOM 782 O O . LEU A 1 97 ? 13.947 5.158 -7.503 1.00 95.56 97 LEU A O 1
ATOM 786 N N . GLU A 1 98 ? 14.398 4.172 -5.540 1.00 95.88 98 GLU A N 1
ATOM 787 C CA . GLU A 1 98 ? 15.826 4.499 -5.528 1.00 95.88 98 GLU A CA 1
ATOM 788 C C . GLU A 1 98 ? 16.675 3.511 -6.341 1.00 95.88 98 GLU A C 1
ATOM 790 O O . GLU A 1 98 ? 17.706 3.899 -6.888 1.00 95.88 98 GLU A O 1
ATOM 795 N N . ASN A 1 99 ? 16.272 2.235 -6.414 1.00 95.00 99 ASN A N 1
ATOM 796 C CA . ASN A 1 99 ? 17.160 1.159 -6.871 1.00 95.00 99 ASN A CA 1
ATOM 797 C C . ASN A 1 99 ? 16.722 0.458 -8.166 1.00 95.00 99 ASN A C 1
ATOM 799 O O . ASN A 1 99 ? 17.543 -0.232 -8.770 1.00 95.00 99 ASN A O 1
ATOM 803 N N . SER A 1 100 ? 15.469 0.593 -8.613 1.00 94.56 100 SER A N 1
ATOM 804 C CA . SER A 1 100 ? 14.980 -0.096 -9.815 1.00 94.56 100 SER A CA 1
ATOM 805 C C . SER A 1 100 ? 14.843 0.841 -11.015 1.00 94.56 100 SER A C 1
ATOM 807 O O . SER A 1 100 ? 14.308 1.941 -10.916 1.00 94.56 100 SER A O 1
ATOM 809 N N . GLN A 1 101 ? 15.274 0.363 -12.184 1.00 94.69 101 GLN A N 1
ATOM 810 C CA . GLN A 1 101 ? 15.040 1.009 -13.485 1.00 94.69 101 GLN A CA 1
ATOM 811 C C . GLN A 1 101 ? 13.907 0.330 -14.276 1.00 94.69 101 GLN A C 1
ATOM 813 O O . GLN A 1 101 ? 13.634 0.675 -15.426 1.00 94.69 101 GLN A O 1
ATOM 818 N N . ASN A 1 102 ? 13.244 -0.663 -13.680 1.00 94.69 102 ASN A N 1
ATOM 819 C CA . ASN A 1 102 ? 12.176 -1.420 -14.312 1.00 94.69 102 ASN A CA 1
ATOM 820 C C . ASN A 1 102 ? 10.887 -0.588 -14.333 1.00 94.69 102 ASN A C 1
ATOM 822 O O . ASN A 1 102 ? 10.168 -0.503 -13.337 1.00 94.69 102 ASN A O 1
ATOM 826 N N . ALA A 1 103 ? 10.595 0.034 -15.478 1.00 95.25 103 ALA A N 1
ATOM 827 C CA . ALA A 1 103 ? 9.469 0.957 -15.623 1.00 95.25 103 ALA A CA 1
ATOM 828 C C . ALA A 1 103 ? 8.111 0.372 -15.161 1.00 95.25 103 ALA A C 1
ATOM 830 O O . ALA A 1 103 ? 7.434 1.040 -14.382 1.00 95.25 103 ALA A O 1
ATOM 831 N N . PRO A 1 104 ? 7.714 -0.867 -15.528 1.00 94.06 104 PRO A N 1
ATOM 832 C CA . PRO A 1 104 ? 6.505 -1.499 -14.988 1.00 94.06 104 PRO A CA 1
ATOM 833 C C . PRO A 1 104 ? 6.456 -1.634 -13.457 1.00 94.06 104 PRO A C 1
ATOM 835 O O . PRO A 1 104 ? 5.382 -1.536 -12.862 1.00 94.06 104 PRO A O 1
ATOM 838 N N . LEU A 1 105 ? 7.595 -1.891 -12.809 1.00 95.62 105 LEU A N 1
ATOM 839 C CA . LEU A 1 105 ? 7.682 -1.976 -11.351 1.00 95.62 105 LEU A CA 1
ATOM 840 C C . LEU A 1 105 ? 7.596 -0.586 -10.707 1.00 95.62 105 LEU A C 1
ATOM 842 O O . LEU A 1 105 ? 6.870 -0.411 -9.725 1.00 95.62 105 LEU A O 1
ATOM 846 N N . VAL A 1 106 ? 8.292 0.404 -11.267 1.00 96.50 106 VAL A N 1
ATOM 847 C CA . VAL A 1 106 ? 8.223 1.799 -10.810 1.00 96.50 106 VAL A CA 1
ATOM 848 C C . VAL A 1 106 ? 6.788 2.322 -10.917 1.00 96.50 106 VAL A C 1
ATOM 850 O O . VAL A 1 106 ? 6.261 2.848 -9.940 1.00 96.50 106 VAL A O 1
ATOM 853 N N . ASP A 1 107 ? 6.115 2.083 -12.043 1.00 94.31 107 ASP A N 1
ATOM 854 C CA . ASP A 1 107 ? 4.706 2.434 -12.256 1.00 94.31 107 ASP A CA 1
ATOM 855 C C . ASP A 1 107 ? 3.781 1.802 -11.197 1.00 94.31 107 ASP A C 1
ATOM 857 O O . ASP A 1 107 ? 3.033 2.498 -10.500 1.00 94.31 107 ASP A O 1
ATOM 861 N N . ALA A 1 108 ? 3.897 0.486 -10.980 1.00 94.94 108 ALA A N 1
ATOM 862 C CA . ALA A 1 108 ? 3.124 -0.215 -9.955 1.00 94.94 108 ALA A CA 1
ATOM 863 C C . ALA A 1 108 ? 3.395 0.331 -8.539 1.00 94.94 108 ALA A C 1
ATOM 865 O O . ALA A 1 108 ? 2.475 0.430 -7.719 1.00 94.94 108 ALA A O 1
ATOM 866 N N . THR A 1 109 ? 4.638 0.722 -8.258 1.00 96.50 109 THR A N 1
ATOM 867 C CA . THR A 1 109 ? 5.055 1.298 -6.973 1.00 96.50 109 THR A CA 1
ATOM 868 C C . THR A 1 109 ? 4.455 2.685 -6.765 1.00 96.50 109 THR A C 1
ATOM 870 O O . THR A 1 109 ? 3.894 2.951 -5.702 1.00 96.50 109 THR A O 1
ATOM 873 N N . LEU A 1 110 ? 4.486 3.551 -7.781 1.00 94.62 110 LEU A N 1
ATOM 874 C CA . LEU A 1 110 ? 3.886 4.887 -7.725 1.00 94.62 110 LEU A CA 1
ATOM 875 C C . 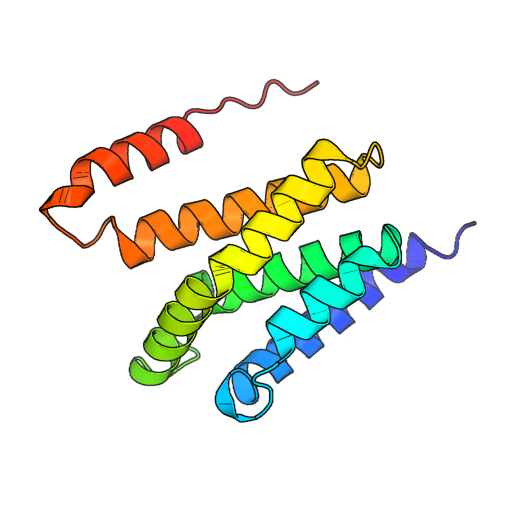LEU A 1 110 ? 2.370 4.812 -7.518 1.00 94.62 110 LEU A C 1
ATOM 877 O O . LEU A 1 110 ? 1.826 5.505 -6.657 1.00 94.62 110 LEU A O 1
ATOM 881 N N . HIS A 1 111 ? 1.686 3.913 -8.232 1.00 92.50 111 HIS A N 1
ATOM 882 C CA . HIS A 1 111 ? 0.256 3.676 -8.031 1.00 92.50 111 HIS A CA 1
ATOM 883 C C . HIS A 1 111 ? -0.070 3.178 -6.619 1.00 92.50 111 HIS A C 1
ATOM 885 O O . HIS A 1 111 ? -1.072 3.598 -6.032 1.00 92.50 111 HIS A O 1
ATOM 891 N N . THR A 1 112 ? 0.766 2.298 -6.069 1.00 93.94 112 THR A N 1
ATOM 892 C CA . THR A 1 112 ? 0.639 1.821 -4.687 1.00 93.94 112 THR A CA 1
ATOM 893 C C . THR A 1 112 ? 0.810 2.978 -3.708 1.00 93.94 112 THR A C 1
ATOM 895 O O . THR A 1 112 ? -0.076 3.231 -2.892 1.00 93.94 112 THR A O 1
ATOM 898 N N . LEU A 1 113 ? 1.897 3.741 -3.833 1.00 93.25 113 LEU A N 1
ATOM 899 C CA . LEU A 1 113 ? 2.203 4.867 -2.956 1.00 93.25 113 LEU A CA 1
ATOM 900 C C . LEU A 1 113 ? 1.086 5.917 -2.963 1.00 93.25 113 LEU A C 1
ATOM 902 O O . LEU A 1 113 ? 0.629 6.330 -1.898 1.00 93.25 113 LEU A O 1
ATOM 906 N N . LEU A 1 114 ? 0.588 6.293 -4.144 1.00 90.31 114 LEU A N 1
ATOM 907 C CA . LEU A 1 114 ? -0.529 7.227 -4.288 1.00 90.31 114 LEU A CA 1
ATOM 908 C C . LEU A 1 114 ? -1.765 6.737 -3.522 1.00 90.31 114 LEU A C 1
ATOM 910 O O . LEU A 1 114 ? -2.374 7.485 -2.753 1.00 90.31 114 LEU A O 1
ATOM 914 N N . ARG A 1 115 ? -2.120 5.459 -3.695 1.00 89.38 115 ARG A N 1
ATOM 915 C CA . ARG A 1 115 ? -3.306 4.859 -3.078 1.00 89.38 115 ARG A CA 1
ATOM 916 C C . ARG A 1 115 ? -3.218 4.836 -1.553 1.00 89.38 115 ARG A C 1
ATOM 918 O O . ARG A 1 115 ? -4.19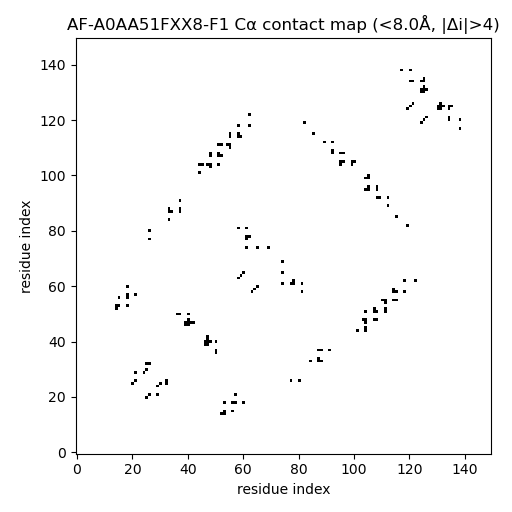8 5.183 -0.886 1.00 89.38 115 ARG A O 1
ATOM 925 N N . PHE A 1 116 ? -2.067 4.461 -1.001 1.00 88.25 116 PHE A N 1
ATOM 926 C CA . PHE A 1 116 ? -1.849 4.439 0.445 1.00 88.25 116 PHE A CA 1
ATOM 927 C C . PHE A 1 116 ? -1.794 5.842 1.054 1.00 88.25 116 PHE A C 1
ATOM 929 O O . PHE A 1 116 ? -2.424 6.076 2.089 1.00 88.25 116 PHE A O 1
ATOM 936 N N . SER A 1 117 ? -1.101 6.781 0.407 1.00 86.88 117 SER A N 1
ATOM 937 C CA . SER A 1 117 ? -0.966 8.158 0.890 1.00 86.88 117 SER A CA 1
ATOM 938 C C . SER A 1 117 ? -2.314 8.873 0.926 1.00 86.88 117 SER A C 1
ATOM 940 O O . SER A 1 117 ? -2.694 9.396 1.971 1.00 86.88 117 SER A O 1
ATOM 942 N N . ILE A 1 118 ? -3.097 8.811 -0.161 1.00 88.62 118 ILE A N 1
ATOM 943 C CA . ILE A 1 118 ? -4.445 9.404 -0.203 1.00 88.62 118 ILE A CA 1
ATOM 944 C C . ILE A 1 118 ? -5.338 8.786 0.875 1.00 88.62 118 ILE A C 1
ATOM 946 O O . ILE A 1 118 ? -6.021 9.502 1.607 1.00 88.62 118 ILE A O 1
ATOM 950 N N . SER A 1 119 ? -5.324 7.457 1.002 1.00 87.19 119 SER A N 1
ATOM 951 C CA . SER A 1 119 ? -6.172 6.777 1.982 1.00 87.19 119 SER A CA 1
ATOM 952 C C . SER A 1 119 ? -5.794 7.167 3.416 1.00 87.19 119 SER A C 1
ATOM 954 O O . SER A 1 119 ? -6.667 7.493 4.218 1.00 87.19 119 SER A O 1
ATOM 956 N N . THR A 1 120 ? -4.502 7.235 3.730 1.00 85.75 120 THR A N 1
ATOM 957 C CA . THR A 1 120 ? -4.027 7.650 5.058 1.00 85.75 120 THR A CA 1
ATOM 958 C C . THR A 1 120 ? -4.401 9.102 5.358 1.00 85.75 120 THR A C 1
ATOM 960 O O . THR A 1 120 ? -4.925 9.381 6.436 1.00 85.75 120 THR A O 1
ATOM 963 N N . LEU A 1 121 ? -4.212 10.018 4.400 1.00 88.81 121 LEU A N 1
ATOM 964 C CA . LEU A 1 121 ? -4.619 11.422 4.523 1.00 88.81 121 LEU A CA 1
ATOM 965 C C . LEU A 1 121 ? -6.110 11.544 4.862 1.00 88.81 121 LEU A C 1
ATOM 967 O O . LEU A 1 121 ? -6.473 12.165 5.863 1.00 88.81 121 LEU A O 1
ATOM 971 N N . ILE A 1 122 ? -6.971 10.874 4.095 1.00 88.56 122 ILE A N 1
ATOM 972 C CA . ILE A 1 122 ? -8.426 10.923 4.284 1.00 88.56 122 ILE A CA 1
ATOM 973 C C . ILE A 1 122 ? -8.846 10.309 5.626 1.00 88.56 122 ILE A C 1
ATOM 975 O O . ILE A 1 122 ? -9.609 10.917 6.374 1.00 88.56 122 ILE A O 1
ATOM 979 N N . PHE A 1 123 ? -8.385 9.101 5.954 1.00 84.31 123 PHE A N 1
ATOM 980 C CA . PHE A 1 123 ? -8.921 8.384 7.113 1.00 84.31 123 PHE A CA 1
ATOM 981 C C . PHE A 1 123 ? -8.296 8.816 8.439 1.00 84.31 123 PHE A C 1
ATOM 983 O O . PHE A 1 123 ? -9.008 8.863 9.443 1.00 84.31 123 PHE A O 1
ATOM 990 N N . LYS A 1 124 ? -7.004 9.166 8.451 1.00 83.81 124 LYS A N 1
ATOM 991 C CA . LYS A 1 124 ? -6.265 9.474 9.682 1.00 83.81 124 LYS A CA 1
ATOM 992 C C . LYS A 1 124 ? -6.252 10.961 10.021 1.00 83.81 124 LYS A C 1
ATOM 994 O O . LYS A 1 124 ? -6.338 11.302 11.196 1.00 83.81 124 LYS A O 1
ATOM 999 N N . PHE A 1 125 ? -6.153 11.841 9.022 1.00 88.38 125 PHE A N 1
ATOM 1000 C CA . PHE A 1 125 ? -5.853 13.257 9.264 1.00 88.38 125 PHE A CA 1
ATOM 1001 C C . PHE A 1 125 ? -7.004 14.205 8.909 1.00 88.38 125 PHE A C 1
ATOM 1003 O O . PHE A 1 125 ? -7.237 15.167 9.639 1.00 88.38 125 PHE A O 1
ATOM 1010 N N . LEU A 1 126 ? -7.800 13.904 7.876 1.00 89.69 126 LEU A N 1
ATOM 1011 C CA . LEU A 1 126 ? -8.890 14.787 7.432 1.00 89.69 126 LEU A CA 1
ATOM 1012 C C . LEU A 1 126 ? -9.981 14.985 8.500 1.00 89.69 126 LEU A C 1
ATOM 1014 O O . LEU A 1 126 ? -10.535 16.077 8.661 1.00 89.69 126 LEU A O 1
ATOM 1018 N N . ASN A 1 127 ? -10.277 13.932 9.264 1.00 87.12 127 ASN A N 1
ATOM 1019 C CA . ASN A 1 127 ? -11.289 13.974 10.319 1.00 87.12 127 ASN A CA 1
ATOM 1020 C C . ASN A 1 127 ? -10.816 14.730 11.573 1.00 87.12 127 ASN A C 1
ATOM 1022 O O . ASN A 1 127 ? -11.653 15.160 12.367 1.00 87.12 127 ASN A O 1
ATOM 1026 N N . VAL A 1 128 ? -9.505 14.946 11.741 1.00 91.88 128 VAL A N 1
ATOM 1027 C CA . VAL A 1 128 ? -8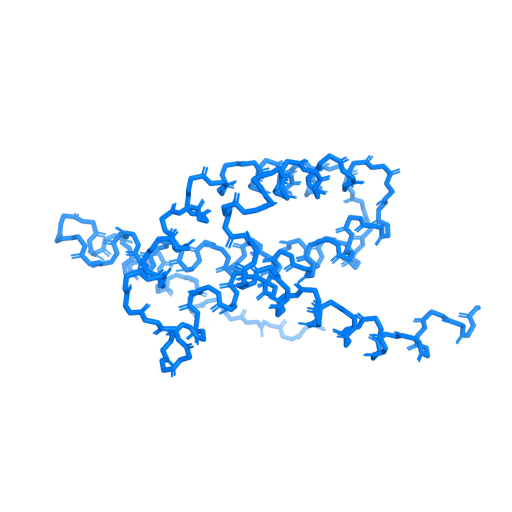.926 15.608 12.918 1.00 91.88 128 VAL A CA 1
ATOM 1028 C C . VAL A 1 128 ? -8.912 17.129 12.699 1.00 91.88 128 VAL A C 1
ATOM 1030 O O . VAL A 1 128 ? -8.195 17.597 11.815 1.00 91.88 128 VAL A O 1
ATOM 1033 N N . PRO A 1 129 ? -9.643 17.937 13.499 1.00 93.69 129 PRO A N 1
ATOM 1034 C CA . PRO A 1 129 ? -9.799 19.374 13.243 1.00 93.69 129 PRO A CA 1
ATOM 1035 C C . PRO A 1 129 ? -8.483 20.144 13.078 1.00 93.69 129 PRO A C 1
ATOM 1037 O O . PRO A 1 129 ? -8.387 20.981 12.186 1.00 93.69 129 PRO A O 1
ATOM 1040 N N . MET A 1 130 ? -7.456 19.822 13.873 1.00 95.44 130 MET A N 1
ATOM 1041 C CA . MET A 1 130 ? -6.149 20.494 13.805 1.00 95.44 130 MET A CA 1
ATOM 1042 C C . MET A 1 130 ? -5.371 20.205 12.507 1.00 95.44 130 MET A C 1
ATOM 1044 O O . MET A 1 130 ? -4.575 21.034 12.083 1.00 95.44 130 MET A O 1
ATOM 1048 N N . PHE A 1 131 ? -5.604 19.053 11.864 1.00 94.94 131 PHE A N 1
ATOM 1049 C CA . PHE A 1 131 ? -4.891 18.629 10.649 1.00 94.94 131 PHE A CA 1
ATOM 1050 C C . PHE A 1 131 ? -5.739 18.736 9.380 1.00 94.94 131 PHE A C 1
ATOM 1052 O O . PHE A 1 131 ? -5.229 18.551 8.274 1.00 94.94 131 PHE A O 1
ATOM 1059 N N . ARG A 1 132 ? -7.031 19.047 9.508 1.00 94.81 132 ARG A N 1
ATOM 1060 C CA . ARG A 1 132 ? -7.985 19.032 8.396 1.00 94.81 132 ARG A CA 1
ATOM 1061 C C . ARG A 1 132 ? -7.557 19.923 7.234 1.00 94.81 132 ARG A C 1
ATOM 1063 O O . ARG A 1 132 ? -7.533 19.457 6.101 1.00 94.81 132 ARG A O 1
ATOM 1070 N N . ASN A 1 133 ? -7.199 21.177 7.510 1.00 93.94 133 ASN A N 1
ATOM 1071 C CA . ASN A 1 133 ? -6.868 22.143 6.460 1.00 93.94 133 ASN A CA 1
ATOM 1072 C C . ASN A 1 133 ? -5.593 21.750 5.708 1.00 93.94 133 ASN A C 1
ATOM 1074 O O . ASN A 1 133 ? -5.605 21.729 4.484 1.00 93.94 133 ASN A O 1
ATOM 1078 N N . VAL A 1 134 ? -4.528 21.361 6.420 1.00 94.56 134 VAL A N 1
ATOM 1079 C CA . VAL A 1 134 ? -3.285 20.908 5.771 1.00 94.56 134 VAL A CA 1
ATOM 1080 C C . VAL A 1 134 ? -3.509 19.626 4.966 1.00 94.56 134 VAL A C 1
ATOM 1082 O O . VAL A 1 134 ? -3.023 19.510 3.847 1.00 94.56 134 VAL A O 1
ATOM 1085 N N . THR A 1 135 ? -4.331 18.703 5.472 1.00 93.69 135 THR A N 1
ATOM 1086 C CA . THR A 1 135 ? -4.701 17.480 4.745 1.00 93.69 135 THR A CA 1
ATOM 1087 C C . THR A 1 135 ? -5.455 17.804 3.455 1.00 93.69 135 THR A C 1
ATOM 1089 O O . THR A 1 135 ? -5.166 17.219 2.413 1.00 93.69 135 THR A O 1
ATOM 1092 N N . LEU A 1 136 ? -6.404 18.746 3.504 1.00 91.62 136 LEU A N 1
ATOM 1093 C CA . LEU A 1 136 ? -7.129 19.214 2.321 1.00 91.62 136 LEU A CA 1
ATOM 1094 C C . LEU A 1 136 ? -6.201 19.890 1.313 1.00 91.62 136 LEU A C 1
ATOM 1096 O O . LEU A 1 136 ? -6.349 19.633 0.121 1.00 91.62 136 LEU A O 1
ATOM 1100 N N . SER A 1 137 ? -5.235 20.695 1.763 1.00 91.50 137 SER A N 1
ATOM 1101 C CA . SER A 1 137 ? -4.227 21.284 0.877 1.00 91.50 137 SER A CA 1
ATOM 1102 C C . SER A 1 137 ? -3.423 20.204 0.156 1.00 91.50 137 SER A C 1
ATOM 1104 O O . SER A 1 137 ? -3.368 20.223 -1.069 1.00 91.50 137 SER A O 1
ATOM 1106 N N . CYS A 1 138 ? -2.912 19.196 0.874 1.00 91.62 138 CYS A N 1
ATOM 1107 C CA . CYS A 1 138 ? -2.191 18.079 0.255 1.00 91.62 138 CYS A CA 1
ATOM 1108 C C . CYS A 1 138 ? -3.053 17.332 -0.775 1.00 91.62 138 CYS A C 1
ATOM 1110 O O . CYS A 1 138 ? -2.599 17.041 -1.877 1.00 91.62 138 CYS A O 1
ATOM 1112 N N . LEU A 1 139 ? -4.312 17.029 -0.440 1.00 91.31 139 LEU A N 1
ATOM 1113 C CA . LEU A 1 139 ? -5.232 16.363 -1.369 1.00 91.31 139 LEU A CA 1
ATOM 1114 C C . LEU A 1 139 ? -5.547 17.234 -2.593 1.00 91.31 139 LEU A C 1
ATOM 1116 O O . LEU A 1 139 ? -5.689 16.699 -3.689 1.00 91.31 139 LEU A O 1
ATOM 1120 N N . THR A 1 140 ? -5.637 18.554 -2.418 1.00 90.31 140 THR A N 1
ATOM 1121 C CA . THR A 1 140 ? -5.879 19.511 -3.506 1.00 90.31 140 THR A CA 1
ATOM 1122 C C . THR A 1 140 ? -4.679 19.599 -4.442 1.00 90.31 140 THR A C 1
ATOM 1124 O O . THR A 1 140 ? -4.865 19.577 -5.654 1.00 90.31 140 THR A O 1
ATOM 1127 N N . GLU A 1 141 ? -3.455 19.630 -3.910 1.00 89.12 141 GLU A N 1
ATOM 1128 C CA . GLU A 1 141 ? -2.229 19.585 -4.716 1.00 89.12 141 GLU A CA 1
ATOM 1129 C C . GLU A 1 141 ? -2.147 18.292 -5.530 1.00 89.12 141 GLU A C 1
ATOM 1131 O O . GLU A 1 141 ? -1.903 18.339 -6.732 1.00 89.12 141 GLU A O 1
ATOM 1136 N N . ILE A 1 142 ? -2.443 17.147 -4.903 1.00 87.12 142 ILE A N 1
ATOM 1137 C CA . ILE A 1 142 ? -2.495 15.850 -5.592 1.00 87.12 142 ILE A CA 1
ATOM 1138 C C . ILE A 1 142 ? -3.572 15.856 -6.690 1.00 87.12 142 ILE A C 1
ATOM 1140 O O . ILE A 1 142 ? -3.322 15.386 -7.797 1.00 87.12 142 ILE A O 1
ATOM 1144 N N . ALA A 1 143 ? -4.766 16.386 -6.406 1.00 85.56 143 ALA A N 1
ATOM 1145 C CA . ALA A 1 143 ? -5.868 16.457 -7.368 1.00 85.56 143 ALA A CA 1
ATOM 1146 C C . ALA A 1 143 ? -5.613 17.453 -8.513 1.00 85.56 143 ALA A C 1
ATOM 1148 O O . ALA A 1 143 ? -6.168 17.291 -9.598 1.00 85.56 143 ALA A O 1
ATOM 1149 N N . GLY A 1 144 ? -4.789 18.475 -8.276 1.00 85.38 144 GLY A N 1
ATOM 1150 C CA . GLY A 1 144 ? -4.424 19.500 -9.251 1.00 85.38 144 GLY A CA 1
ATOM 1151 C C . GLY A 1 144 ? -3.354 19.067 -10.255 1.00 85.38 144 GLY A C 1
ATOM 1152 O O . GLY A 1 144 ? -3.070 19.821 -11.187 1.00 85.38 144 GLY A O 1
ATOM 1153 N N . VAL A 1 145 ? -2.762 17.877 -10.098 1.00 84.06 145 VAL A N 1
ATOM 1154 C CA . VAL A 1 145 ? -1.776 17.345 -11.048 1.00 84.06 145 VAL A CA 1
ATOM 1155 C C . VAL A 1 145 ? -2.456 17.104 -12.396 1.00 84.06 145 VAL A C 1
ATOM 1157 O O . VAL A 1 145 ? -3.266 16.191 -12.559 1.00 84.06 145 VAL A O 1
ATOM 1160 N N . THR A 1 146 ? -2.114 17.929 -13.385 1.00 77.56 146 THR A N 1
ATOM 1161 C CA . THR A 1 146 ? -2.564 17.753 -14.766 1.00 77.56 146 THR A CA 1
ATOM 1162 C C . THR A 1 146 ? -1.647 16.757 -15.467 1.00 77.56 146 THR A C 1
ATOM 1164 O O . THR A 1 146 ? -0.435 16.947 -15.547 1.00 77.56 146 THR A O 1
ATOM 1167 N N . VAL A 1 147 ? -2.220 15.659 -15.959 1.00 73.75 147 VAL A N 1
ATOM 1168 C CA . VAL A 1 147 ? -1.476 14.690 -16.768 1.00 73.75 147 VAL A CA 1
ATOM 1169 C C . VAL A 1 147 ? -1.415 15.233 -18.191 1.00 73.75 147 VAL A C 1
ATOM 1171 O O . VAL A 1 147 ? -2.384 15.142 -18.945 1.00 73.75 147 VAL A O 1
ATOM 1174 N N . SER A 1 148 ? -0.284 15.832 -18.558 1.00 63.56 148 SER A N 1
ATOM 1175 C CA . SER A 1 148 ? 0.036 16.083 -19.963 1.00 63.56 148 SER A CA 1
ATOM 1176 C C . SER A 1 148 ? 0.230 14.726 -20.635 1.00 63.56 148 SER A C 1
ATOM 1178 O O . SER A 1 148 ? 1.207 14.042 -20.342 1.00 63.56 148 SER A O 1
ATOM 1180 N N . ASN A 1 149 ? -0.719 14.310 -21.479 1.00 50.50 149 ASN A N 1
ATOM 1181 C CA . ASN A 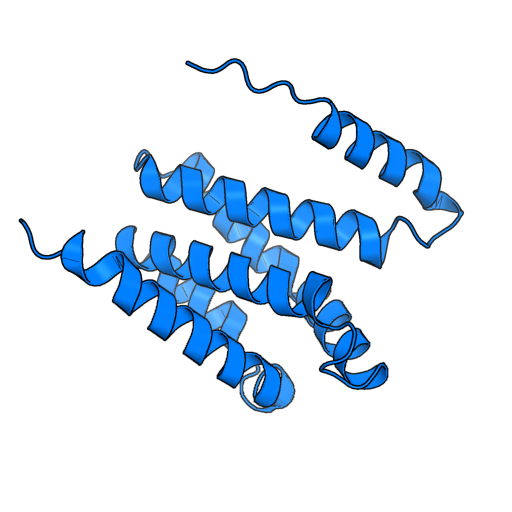1 149 ? -0.590 13.082 -22.264 1.00 50.50 149 ASN A CA 1
ATOM 1182 C C . ASN A 1 149 ? 0.682 13.183 -23.122 1.00 50.50 149 ASN A C 1
ATOM 1184 O O . ASN A 1 149 ? 0.738 14.028 -24.017 1.00 50.50 149 ASN A O 1
ATOM 1188 N N . TYR A 1 150 ? 1.684 12.364 -22.809 1.00 43.00 150 TYR A N 1
ATOM 1189 C CA . TYR A 1 150 ? 2.892 12.173 -23.612 1.00 43.00 150 TYR A CA 1
ATOM 1190 C C . TYR A 1 150 ? 2.765 10.893 -24.433 1.00 43.00 150 TYR A C 1
ATOM 1192 O O . TYR A 1 150 ? 2.229 9.902 -23.882 1.00 43.00 150 TYR A O 1
#

Nearest PDB structures (foldseek):
  7l5e-assembly1_C  TM=7.970E-01  e=1.402E-07  Saccharomyces cerevisiae
  6m60-assembly1_C  TM=7.800E-01  e=1.270E-07  Saccharomyces cerevisiae S288C
  7ypz-assembly1_C  TM=7.806E-01  e=1.710E-07  Saccharomyces cerevisiae
  6a38-assembly1_C  TM=7.793E-01  e=1.627E-07  Saccharomyces cerevisiae S288C
  6x2r-assembly1_C  TM=7.719E-01  e=2.809E-07  Saccharomyces cerevisiae

InterPro domains:
  IPR011989 Armadillo-like helical [G3DSA:1.25.10.10] (1-150)
  IPR013598 Exportin-1/Importin-beta-like [PF08389] (8-139)
  IPR016024 Armadillo-type fold [SSF48371] (5-144)
  IPR045065 Exportin-1/5 [PTHR11223] (4-144)

Mean predicted aligned error: 5.75 Å

Secondary structure (DSSP, 8-state):
-TTTTTTHHHHHHHHHHHHHHHHHHTTTT-TTHHHHHHHHHTT-HHHHHHHHHHHHHHHHHHHTTHHHHS-HHHHHHHHHHHHHHHHHHHHHHHHHHHH---HHHHHHHHHHHHHHHHHHIIIIIITSTTTHHHHHHHHHHHHT------

Sequence (150 aa):
PVTMESNKVYLKKLNLILIQVLKREWPHNWETFISDIVGASKTNESLCQNNMVILKLLSEEVFVFSTGQLTQTKAKHLKDTMCSEFSQIFTLCQFVLENSQNAPLVDATLHTLLRFSISTLIFKFLNVPMFRNVTLSCLTEIAGVTVSNY

Radius of gyration: 16.33 Å; Cα contacts (8 Å, |Δi|>4): 101; chains: 1; bounding box: 39×38×40 Å